Protein AF-A0A3P6SDY9-F1 (afdb_monomer_lite)

pLDDT: mean 71.33, std 13.86, range [37.91, 86.31]

Structure (mmCIF, N/CA/C/O backbone):
data_AF-A0A3P6SDY9-F1
#
_entry.id   AF-A0A3P6SDY9-F1
#
loop_
_atom_site.group_PDB
_atom_site.id
_atom_site.type_symbol
_atom_site.label_atom_id
_atom_site.label_alt_id
_atom_site.label_comp_id
_atom_site.label_asym_id
_atom_site.label_entity_id
_atom_site.label_seq_id
_atom_site.pdbx_PDB_ins_code
_atom_site.Cartn_x
_atom_site.Cartn_y
_atom_site.Cartn_z
_atom_site.occupancy
_atom_site.B_iso_or_equiv
_atom_site.auth_seq_id
_atom_site.auth_comp_id
_atom_site.auth_asym_id
_atom_site.auth_atom_id
_atom_site.pdbx_PDB_model_num
ATOM 1 N N . MET A 1 1 ? 2.379 20.407 -3.965 1.00 53.84 1 MET A N 1
ATOM 2 C CA . MET A 1 1 ? 0.980 20.085 -4.325 1.00 53.84 1 MET A CA 1
ATOM 3 C C . MET A 1 1 ? 0.517 18.800 -3.625 1.00 53.84 1 MET A C 1
ATOM 5 O O . MET A 1 1 ? 0.250 17.815 -4.288 1.00 53.84 1 MET A O 1
ATOM 9 N N . TRP A 1 2 ? 0.467 18.782 -2.286 1.00 52.81 2 TRP A N 1
ATOM 10 C CA . TRP A 1 2 ? -0.176 17.714 -1.477 1.00 52.81 2 TRP A CA 1
ATOM 11 C C . TRP A 1 2 ? -1.312 18.284 -0.606 1.00 52.81 2 TRP A C 1
ATOM 13 O O . TRP A 1 2 ? -2.169 17.565 -0.110 1.00 52.81 2 TRP A O 1
ATOM 23 N N . THR A 1 3 ? -1.325 19.606 -0.436 1.00 51.66 3 THR A N 1
ATOM 24 C CA . THR A 1 3 ? -2.325 20.364 0.317 1.00 51.66 3 THR A CA 1
ATOM 25 C C . THR A 1 3 ? -3.613 20.606 -0.469 1.00 51.66 3 THR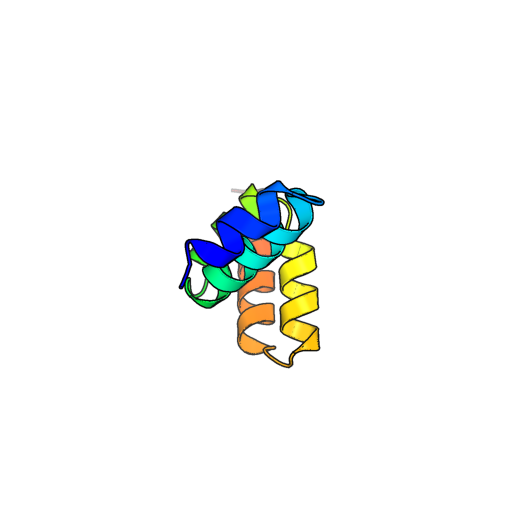 A C 1
ATOM 27 O O . THR A 1 3 ? -4.638 20.891 0.142 1.00 51.66 3 THR A O 1
ATOM 30 N N . ASP A 1 4 ? -3.565 20.503 -1.800 1.00 55.19 4 ASP A N 1
ATOM 31 C CA . ASP A 1 4 ? -4.708 20.779 -2.676 1.00 55.19 4 ASP A CA 1
ATOM 32 C C . ASP A 1 4 ? -5.656 19.570 -2.757 1.00 55.19 4 ASP A C 1
ATOM 34 O O . ASP A 1 4 ? -6.849 19.697 -2.492 1.00 55.19 4 ASP A O 1
ATOM 38 N N . THR A 1 5 ? -5.102 18.364 -2.919 1.00 50.00 5 THR A N 1
ATOM 39 C CA . THR A 1 5 ? -5.842 17.092 -2.860 1.00 50.00 5 THR A CA 1
ATOM 40 C C . THR A 1 5 ? -6.480 16.863 -1.484 1.00 50.00 5 THR A C 1
ATOM 42 O O . THR A 1 5 ? -7.634 16.465 -1.384 1.00 50.00 5 THR A O 1
ATOM 45 N N . TYR A 1 6 ? -5.790 17.240 -0.400 1.00 48.78 6 TYR A N 1
ATOM 46 C CA . TYR A 1 6 ? -6.325 17.132 0.966 1.00 48.78 6 TYR 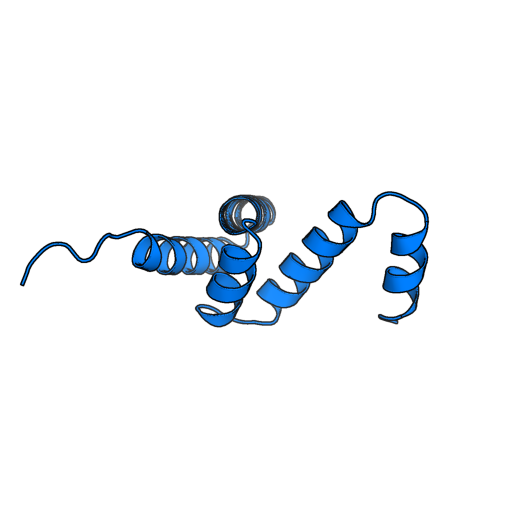A CA 1
ATOM 47 C C . TYR A 1 6 ? -7.515 18.073 1.237 1.00 48.78 6 TYR A C 1
ATOM 49 O O . TYR A 1 6 ? -8.357 17.793 2.090 1.00 48.78 6 TYR A O 1
ATOM 57 N N . ARG A 1 7 ? -7.586 19.216 0.541 1.00 53.97 7 ARG A N 1
ATOM 58 C CA . ARG A 1 7 ? -8.700 20.170 0.663 1.00 53.97 7 ARG A CA 1
ATOM 59 C C . ARG A 1 7 ? -9.901 19.757 -0.180 1.00 53.97 7 ARG A C 1
ATOM 61 O O . ARG A 1 7 ? -11.026 19.951 0.275 1.00 53.97 7 ARG A O 1
ATOM 68 N N . LEU A 1 8 ? -9.664 19.164 -1.351 1.00 49.53 8 LEU A N 1
ATOM 69 C CA . LEU A 1 8 ? -10.721 18.660 -2.230 1.00 49.53 8 LEU A CA 1
ATOM 70 C C . LEU A 1 8 ? -11.457 17.463 -1.598 1.00 49.53 8 LEU A C 1
ATOM 72 O O . LEU A 1 8 ? -12.684 17.438 -1.575 1.00 49.53 8 LEU A O 1
ATOM 76 N N . ALA A 1 9 ? -10.717 16.565 -0.943 1.00 47.81 9 ALA A N 1
ATOM 77 C CA . ALA A 1 9 ? -11.237 15.387 -0.241 1.00 47.81 9 ALA A CA 1
ATOM 78 C C . ALA A 1 9 ? -12.165 15.671 0.947 1.00 47.81 9 ALA A C 1
ATOM 80 O O . ALA A 1 9 ? -12.857 14.782 1.439 1.00 47.81 9 ALA A O 1
ATOM 81 N N . LYS A 1 10 ? -12.162 16.905 1.461 1.00 50.44 10 LYS A N 1
ATOM 82 C CA . LYS A 1 10 ? -13.013 17.280 2.595 1.00 50.44 10 LYS A CA 1
ATOM 83 C C . LYS A 1 10 ? -14.458 17.565 2.173 1.00 50.44 10 LYS A C 1
ATOM 85 O O . LYS A 1 10 ? -15.315 17.662 3.047 1.00 50.44 10 LYS A O 1
ATOM 90 N N . SER A 1 11 ? -14.717 17.728 0.875 1.00 52.84 11 SER A N 1
ATOM 91 C CA . SER A 1 11 ? -16.027 18.174 0.388 1.00 52.84 11 SER A CA 1
ATOM 92 C C . SER A 1 11 ? -16.948 17.026 -0.023 1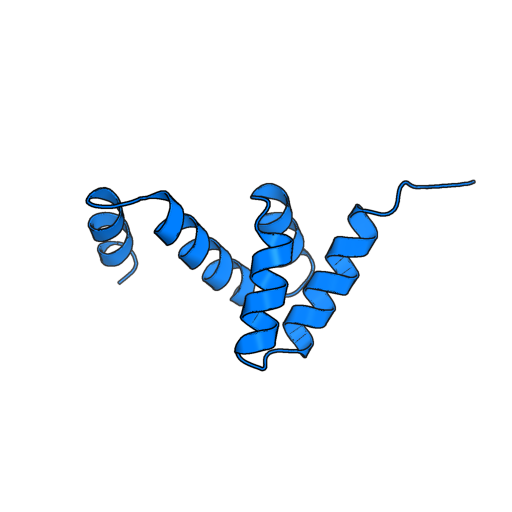.00 52.84 11 SER A C 1
ATOM 94 O O . SER A 1 11 ? -18.155 17.166 0.134 1.00 52.84 11 SER A O 1
ATOM 96 N N . GLU A 1 12 ? -16.422 15.885 -0.475 1.00 52.72 12 GLU A N 1
ATOM 97 C CA . GLU A 1 12 ? -17.226 14.755 -0.957 1.00 52.72 12 GLU A CA 1
ATOM 98 C C . GLU A 1 12 ? -16.468 13.442 -0.660 1.00 52.72 12 GLU A C 1
ATOM 100 O O . GLU A 1 12 ? -15.430 13.181 -1.252 1.00 52.72 12 GLU A O 1
ATOM 105 N N . ASP A 1 13 ? -16.938 12.634 0.295 1.00 51.16 13 ASP A N 1
ATOM 106 C CA . ASP A 1 13 ? -16.469 11.252 0.541 1.00 51.16 13 ASP A CA 1
ATOM 107 C C . ASP A 1 13 ? -14.989 11.062 0.981 1.00 51.16 13 ASP A C 1
ATOM 109 O O . ASP A 1 13 ? -14.144 10.479 0.298 1.00 51.16 13 ASP A O 1
ATOM 113 N N . GLY A 1 14 ? -14.658 11.523 2.195 1.00 56.81 14 GLY A N 1
ATOM 114 C CA . GLY A 1 14 ? -13.295 11.473 2.758 1.00 56.81 14 GLY A CA 1
ATOM 115 C C . GLY A 1 14 ? -12.683 10.074 2.967 1.00 56.81 14 GLY A C 1
ATOM 116 O O . GLY A 1 14 ? -11.498 9.973 3.293 1.00 56.81 14 GLY A O 1
ATOM 117 N N . GLU A 1 15 ? -13.445 8.997 2.775 1.00 59.84 15 GLU A N 1
ATOM 118 C CA . GLU A 1 15 ? -12.968 7.620 2.946 1.00 59.84 15 GLU A CA 1
ATOM 119 C C . GLU A 1 15 ? -12.183 7.130 1.715 1.00 59.84 15 GLU A C 1
ATOM 121 O O . GLU A 1 15 ? -11.158 6.460 1.848 1.00 59.84 15 GLU A O 1
ATOM 126 N N . GLN A 1 16 ? -12.593 7.532 0.508 1.00 61.41 16 GLN A N 1
ATOM 127 C CA . GLN A 1 16 ? -11.940 7.133 -0.745 1.00 61.41 16 GLN A CA 1
ATOM 128 C C . GLN A 1 16 ? -10.583 7.818 -0.950 1.00 61.41 16 GLN A C 1
ATOM 130 O O . GLN A 1 16 ? -9.633 7.198 -1.437 1.00 61.41 16 GLN A O 1
ATOM 135 N N . GLU A 1 17 ? -10.445 9.079 -0.535 1.00 68.88 17 GLU A N 1
ATOM 136 C CA . GLU A 1 17 ? -9.156 9.777 -0.596 1.00 68.88 17 GLU A CA 1
ATOM 137 C C . GLU A 1 17 ? -8.149 9.167 0.386 1.00 68.88 17 GLU A C 1
ATOM 139 O O . GLU A 1 17 ? -6.987 8.958 0.037 1.00 68.88 17 GLU A O 1
ATOM 144 N N . GLN A 1 18 ? -8.585 8.822 1.604 1.00 70.00 18 GLN A N 1
ATOM 145 C CA . GLN A 1 18 ? -7.703 8.177 2.578 1.00 70.00 18 GLN A CA 1
ATOM 146 C C . GLN A 1 18 ? -7.108 6.881 2.023 1.00 70.00 18 GLN A C 1
ATOM 148 O O . GLN A 1 18 ? -5.904 6.658 2.166 1.00 70.00 18 GLN A O 1
ATOM 153 N N . LYS A 1 19 ? -7.913 6.069 1.328 1.00 76.00 19 LYS A N 1
ATOM 154 C CA . LYS A 1 19 ? -7.444 4.848 0.657 1.00 76.00 19 LYS A CA 1
ATOM 155 C C . LYS A 1 19 ? -6.378 5.152 -0.394 1.00 76.00 19 LYS A C 1
ATOM 157 O O . LYS A 1 19 ? -5.298 4.562 -0.359 1.00 76.00 19 LYS A O 1
ATOM 162 N N . ARG A 1 20 ? -6.622 6.128 -1.276 1.00 74.56 20 ARG A N 1
ATOM 163 C CA . ARG A 1 20 ? -5.661 6.539 -2.318 1.00 74.56 20 ARG A CA 1
ATOM 164 C C . ARG A 1 20 ? -4.344 7.040 -1.733 1.00 74.56 20 ARG A C 1
ATOM 166 O O . ARG A 1 20 ? -3.279 6.631 -2.194 1.00 74.56 20 ARG A O 1
ATOM 173 N N . VAL A 1 21 ? -4.402 7.877 -0.697 1.00 80.69 21 VAL A N 1
ATOM 174 C CA . VAL A 1 21 ? -3.206 8.377 -0.004 1.00 80.69 21 VAL A CA 1
ATOM 175 C C . VAL A 1 21 ? -2.427 7.223 0.619 1.00 80.69 21 VAL A C 1
ATOM 177 O O . VAL A 1 21 ? -1.207 7.172 0.481 1.00 80.69 21 VAL A O 1
ATOM 180 N N . ILE A 1 22 ? -3.110 6.263 1.247 1.00 82.00 22 ILE A N 1
ATOM 181 C CA . ILE A 1 22 ? -2.471 5.086 1.842 1.00 82.00 22 ILE A CA 1
ATOM 182 C C . ILE A 1 22 ? -1.795 4.218 0.776 1.00 82.00 22 ILE A C 1
ATOM 184 O O . ILE A 1 22 ? -0.666 3.789 1.003 1.00 82.00 22 ILE A O 1
ATOM 188 N N . PHE A 1 23 ? -2.408 3.998 -0.391 1.00 78.69 23 PHE A N 1
ATOM 189 C CA . PHE A 1 23 ? -1.774 3.242 -1.479 1.00 78.69 23 PHE A CA 1
ATOM 190 C C . PHE A 1 23 ? -0.539 3.944 -2.042 1.00 78.69 23 PHE A C 1
ATOM 192 O O . PHE A 1 23 ? 0.497 3.308 -2.242 1.00 78.69 23 PHE A O 1
ATOM 199 N N . VAL A 1 24 ? -0.606 5.259 -2.258 1.00 82.38 24 VAL A N 1
ATOM 200 C CA . VAL A 1 24 ? 0.551 6.041 -2.719 1.00 82.38 24 VAL A CA 1
ATOM 201 C C . VAL A 1 24 ? 1.660 6.030 -1.669 1.00 82.38 24 VAL A C 1
ATOM 203 O O . VAL A 1 24 ? 2.836 5.892 -2.009 1.00 82.38 24 VAL A O 1
ATOM 206 N N . TRP A 1 25 ? 1.302 6.126 -0.390 1.00 82.62 25 TRP A N 1
ATOM 207 C CA . TRP A 1 25 ? 2.274 6.083 0.692 1.00 82.62 25 TRP A CA 1
ATOM 208 C C . TRP A 1 25 ? 2.907 4.698 0.823 1.00 82.62 25 TRP A C 1
ATOM 210 O O . TRP A 1 25 ? 4.127 4.605 0.926 1.00 82.62 25 TRP A O 1
ATOM 220 N N . ALA A 1 26 ? 2.113 3.631 0.704 1.00 83.06 26 ALA A N 1
ATOM 221 C CA . ALA A 1 26 ? 2.597 2.260 0.612 1.00 83.06 26 ALA A CA 1
ATOM 222 C C . ALA A 1 26 ? 3.566 2.093 -0.565 1.00 83.06 26 ALA A C 1
ATOM 224 O O . ALA A 1 26 ? 4.654 1.570 -0.380 1.00 83.06 26 ALA A O 1
ATOM 225 N N . LYS A 1 27 ? 3.255 2.631 -1.746 1.00 77.69 27 LYS A N 1
ATOM 226 C CA . LYS A 1 27 ? 4.170 2.595 -2.897 1.00 77.69 27 LYS A CA 1
ATOM 227 C C . LYS A 1 27 ? 5.518 3.279 -2.613 1.00 77.69 27 LYS A C 1
ATOM 229 O O . LYS A 1 27 ? 6.540 2.851 -3.140 1.00 77.69 27 LYS A O 1
ATOM 234 N N . GLY A 1 28 ? 5.532 4.331 -1.791 1.00 76.81 28 GLY A N 1
ATOM 235 C CA . GLY A 1 28 ? 6.763 4.987 -1.328 1.00 76.81 28 GLY A CA 1
ATOM 236 C C . GLY A 1 28 ? 7.476 4.264 -0.175 1.00 76.81 28 GLY A C 1
ATOM 237 O O . GLY A 1 28 ? 8.657 4.508 0.062 1.00 76.81 28 GLY A O 1
ATOM 238 N N . LEU A 1 29 ? 6.778 3.377 0.538 1.00 73.88 29 LEU A N 1
ATOM 239 C CA . LEU A 1 29 ? 7.264 2.592 1.672 1.00 73.88 29 LEU A CA 1
ATOM 240 C C . LEU A 1 29 ? 7.530 1.149 1.211 1.00 73.88 29 LEU A C 1
ATOM 242 O O . LEU A 1 29 ? 6.645 0.308 1.249 1.00 73.88 29 LEU A O 1
ATOM 246 N N . ALA A 1 30 ? 8.746 0.819 0.783 1.00 69.56 30 ALA A N 1
ATOM 247 C CA . ALA A 1 30 ? 9.030 -0.534 0.295 1.00 69.56 30 ALA A CA 1
ATOM 248 C C . ALA A 1 30 ? 8.857 -1.624 1.385 1.00 69.56 30 ALA A C 1
ATOM 250 O O . ALA A 1 30 ? 9.300 -1.465 2.526 1.00 69.56 30 ALA A O 1
ATOM 251 N N . GLY A 1 31 ? 8.227 -2.741 1.006 1.00 75.44 31 GLY A N 1
ATOM 252 C CA . GLY A 1 31 ? 8.138 -3.984 1.778 1.00 75.44 31 GLY A CA 1
ATOM 253 C C . GLY A 1 31 ? 7.343 -3.912 3.084 1.00 75.44 31 GLY A C 1
ATOM 254 O O . GLY A 1 31 ? 6.160 -3.563 3.104 1.00 75.44 31 GLY A O 1
ATOM 255 N N . GLU A 1 32 ? 7.978 -4.272 4.203 1.00 78.44 32 GLU A N 1
ATOM 256 C CA . GLU A 1 32 ? 7.319 -4.474 5.508 1.00 78.44 32 GLU A CA 1
ATOM 257 C C . GLU A 1 32 ? 6.612 -3.224 6.048 1.00 78.44 32 GLU A C 1
ATOM 259 O O . GLU A 1 32 ? 5.598 -3.328 6.747 1.00 78.44 32 GLU A O 1
ATOM 264 N N . ALA A 1 33 ? 7.109 -2.034 5.705 1.00 81.94 33 ALA A N 1
ATOM 265 C CA . ALA A 1 33 ? 6.515 -0.775 6.135 1.00 81.94 33 ALA A CA 1
ATOM 266 C C . ALA A 1 33 ? 5.156 -0.514 5.457 1.00 81.94 33 ALA A C 1
ATOM 268 O O . ALA A 1 33 ? 4.196 -0.156 6.148 1.00 81.94 33 ALA A O 1
ATOM 269 N N . ALA A 1 34 ? 5.040 -0.763 4.145 1.00 83.56 34 ALA A N 1
ATOM 270 C CA . ALA A 1 34 ? 3.768 -0.685 3.425 1.00 83.56 34 ALA A CA 1
ATOM 271 C C . ALA A 1 34 ? 2.753 -1.695 3.951 1.00 83.56 34 ALA A C 1
ATOM 273 O O . ALA A 1 34 ? 1.612 -1.334 4.237 1.00 83.56 34 ALA A O 1
ATOM 274 N N . VAL A 1 35 ? 3.177 -2.946 4.147 1.00 82.56 35 VAL A N 1
ATOM 275 C CA . VAL A 1 35 ? 2.322 -4.021 4.675 1.00 82.56 35 VAL A CA 1
ATOM 276 C C . VAL A 1 35 ? 1.745 -3.622 6.026 1.00 82.56 35 VAL A C 1
ATOM 278 O O . VAL A 1 35 ? 0.552 -3.787 6.270 1.00 82.56 35 VAL A O 1
ATOM 281 N N . LYS A 1 36 ? 2.575 -3.074 6.920 1.00 82.62 36 LYS A N 1
ATOM 282 C CA . LYS A 1 36 ? 2.154 -2.679 8.268 1.00 82.62 36 LYS A CA 1
ATOM 283 C C . LYS A 1 36 ? 1.155 -1.524 8.241 1.00 82.62 36 LYS A C 1
ATOM 285 O O . LYS A 1 36 ? 0.202 -1.549 9.022 1.00 82.62 36 LYS A O 1
ATOM 290 N N . LEU A 1 37 ? 1.355 -0.553 7.349 1.00 83.81 37 LEU A N 1
ATOM 291 C CA . LEU A 1 37 ? 0.426 0.551 7.124 1.00 83.81 37 LEU A CA 1
ATOM 292 C C . LEU A 1 37 ? -0.924 0.025 6.615 1.00 83.81 37 LEU A C 1
ATOM 294 O O . LEU A 1 37 ? -1.954 0.241 7.249 1.00 83.81 37 LEU A O 1
ATOM 298 N N . LEU A 1 38 ? -0.910 -0.729 5.518 1.00 83.88 38 LEU A N 1
ATOM 299 C CA . LEU A 1 38 ? -2.107 -1.262 4.870 1.00 83.88 38 LEU A CA 1
ATOM 300 C C . LEU A 1 38 ? -2.891 -2.207 5.782 1.00 83.88 38 LEU A C 1
ATOM 302 O O . LEU A 1 38 ? -4.110 -2.114 5.885 1.00 83.88 38 LEU A O 1
ATOM 306 N N . ASN A 1 39 ? -2.190 -3.072 6.514 1.00 82.69 39 ASN A N 1
ATOM 307 C CA . ASN A 1 39 ? -2.796 -3.998 7.464 1.00 82.69 39 ASN A CA 1
ATOM 308 C C . ASN A 1 39 ? -3.452 -3.267 8.648 1.00 82.69 39 ASN A C 1
ATOM 310 O O . ASN A 1 39 ? -4.502 -3.696 9.112 1.00 82.69 39 ASN A O 1
ATOM 314 N N . LYS A 1 40 ? -2.882 -2.144 9.110 1.00 80.44 40 LY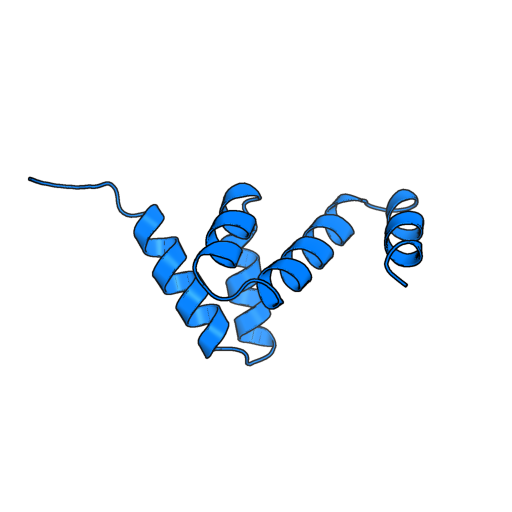S A N 1
ATOM 315 C CA . LYS A 1 40 ? -3.486 -1.313 10.168 1.00 80.44 40 LYS A CA 1
ATOM 316 C C . LYS A 1 40 ? -4.797 -0.662 9.720 1.00 80.44 40 LYS A C 1
ATOM 318 O O . LYS A 1 40 ? -5.678 -0.463 10.547 1.00 80.44 40 LYS A O 1
ATOM 323 N N . HIS A 1 41 ? -4.910 -0.344 8.434 1.00 77.75 41 HIS A N 1
ATOM 324 C CA . HIS A 1 41 ? -6.102 0.266 7.850 1.00 77.75 41 HIS A CA 1
ATOM 325 C C . HIS A 1 41 ? -7.077 -0.750 7.232 1.00 77.75 41 HIS A C 1
ATOM 327 O O . HIS A 1 41 ? -8.126 -0.347 6.747 1.00 77.75 41 HIS A O 1
ATOM 333 N N . GLY A 1 42 ? -6.764 -2.052 7.250 1.00 80.12 42 GLY A N 1
ATOM 334 C CA . GLY A 1 42 ? -7.608 -3.086 6.636 1.00 80.12 42 GLY A CA 1
ATOM 335 C C . GLY A 1 42 ? -7.625 -3.058 5.102 1.00 80.12 42 GLY A C 1
ATOM 336 O O . GLY A 1 42 ? -8.476 -3.691 4.494 1.00 80.12 42 GLY A O 1
ATOM 337 N N . LEU A 1 43 ? -6.677 -2.354 4.479 1.00 80.56 43 LEU A N 1
ATOM 338 C CA . LEU A 1 43 ? -6.593 -2.129 3.028 1.00 80.56 43 LEU A CA 1
ATOM 339 C C . LEU A 1 43 ? -5.560 -3.036 2.347 1.00 80.56 43 LEU A C 1
ATOM 341 O O . LEU A 1 43 ? -5.186 -2.806 1.203 1.00 80.56 43 LEU A O 1
ATOM 345 N N . LEU A 1 44 ? -5.042 -4.041 3.058 1.00 82.81 44 LEU A N 1
ATOM 346 C CA . LEU A 1 44 ? -3.996 -4.930 2.545 1.00 82.81 44 LEU A CA 1
ATOM 347 C C . LEU A 1 44 ? -4.463 -5.708 1.311 1.00 82.81 44 LEU A C 1
ATOM 349 O O . LEU A 1 44 ? -3.760 -5.719 0.307 1.00 82.81 44 LEU A O 1
ATOM 353 N N . ASP A 1 45 ? -5.631 -6.341 1.395 1.00 83.12 45 ASP A N 1
ATOM 354 C CA . ASP A 1 45 ? -6.181 -7.146 0.306 1.00 83.12 45 ASP A CA 1
ATOM 355 C C . ASP A 1 45 ? -6.490 -6.262 -0.928 1.00 83.12 45 ASP A C 1
ATOM 357 O O . ASP A 1 45 ? -6.116 -6.613 -2.043 1.00 83.12 45 ASP A O 1
ATOM 361 N N . GLU A 1 46 ? -7.038 -5.056 -0.717 1.00 85.12 46 GLU A N 1
ATOM 362 C CA . GLU A 1 46 ? -7.322 -4.070 -1.779 1.00 85.12 46 GLU A CA 1
ATOM 363 C C . GLU A 1 46 ? -6.040 -3.489 -2.411 1.00 85.12 46 GLU A C 1
ATOM 365 O O . GLU A 1 46 ? -5.984 -3.272 -3.619 1.00 85.12 46 GLU A O 1
ATOM 370 N N . ALA A 1 47 ? -4.968 -3.299 -1.629 1.00 82.44 47 ALA A N 1
ATOM 371 C CA . ALA A 1 47 ? -3.659 -2.921 -2.168 1.00 82.44 47 ALA A CA 1
ATOM 372 C C . ALA A 1 47 ? -3.109 -3.997 -3.091 1.00 82.44 47 ALA A C 1
ATOM 374 O O . ALA A 1 47 ? -2.632 -3.679 -4.175 1.00 82.44 47 ALA A O 1
ATOM 375 N N . ILE A 1 48 ? -3.120 -5.254 -2.645 1.00 85.06 48 ILE A N 1
ATOM 376 C CA . ILE A 1 48 ? -2.561 -6.362 -3.419 1.00 85.06 48 ILE A CA 1
ATOM 377 C C . ILE A 1 48 ? -3.283 -6.458 -4.762 1.00 85.06 48 ILE A C 1
ATOM 379 O O . ILE A 1 48 ? -2.607 -6.534 -5.787 1.00 85.06 48 ILE A O 1
ATOM 383 N N . ASP A 1 49 ? -4.614 -6.379 -4.762 1.00 86.31 49 ASP A N 1
ATOM 384 C CA . ASP A 1 49 ? -5.426 -6.360 -5.980 1.00 86.31 49 ASP A CA 1
ATOM 385 C C . ASP A 1 49 ? -5.029 -5.188 -6.891 1.00 86.31 49 ASP A C 1
ATOM 387 O O . ASP A 1 49 ? -4.562 -5.405 -8.008 1.00 86.31 49 ASP A O 1
ATOM 391 N N . HIS A 1 50 ? -5.017 -3.962 -6.359 1.00 84.44 50 HIS A N 1
ATOM 392 C CA . HIS A 1 50 ? -4.643 -2.766 -7.114 1.00 84.44 50 HIS A CA 1
ATOM 393 C C . HIS A 1 50 ? -3.233 -2.840 -7.725 1.00 84.44 50 HIS A C 1
ATOM 395 O O . HIS A 1 50 ? -3.033 -2.503 -8.893 1.00 84.44 50 HIS A O 1
ATOM 401 N N . PHE A 1 51 ? -2.232 -3.284 -6.956 1.00 83.75 51 PHE A N 1
ATOM 402 C CA . PHE A 1 51 ? -0.854 -3.425 -7.438 1.00 83.75 51 PHE A CA 1
ATOM 403 C C . PHE A 1 51 ? -0.717 -4.544 -8.476 1.00 83.75 51 PHE A C 1
ATOM 405 O O . PHE A 1 51 ? 0.113 -4.436 -9.382 1.00 83.75 51 PHE A O 1
ATOM 412 N N . THR A 1 52 ? -1.547 -5.582 -8.375 1.00 85.56 52 THR A N 1
ATOM 413 C CA . THR A 1 52 ? -1.636 -6.665 -9.360 1.00 85.56 52 THR A CA 1
ATOM 414 C C . THR A 1 52 ? -2.260 -6.158 -10.663 1.00 85.56 52 THR A C 1
ATOM 416 O O . THR A 1 52 ? -1.713 -6.425 -11.733 1.00 85.56 52 THR A O 1
ATOM 419 N N . GLU A 1 53 ? -3.325 -5.352 -10.594 1.00 85.94 53 GLU A N 1
ATOM 420 C CA . GLU A 1 53 ? -3.999 -4.777 -11.767 1.00 85.94 53 GLU A CA 1
ATOM 421 C C . GLU A 1 53 ? -3.095 -3.844 -12.583 1.00 85.94 53 GLU A C 1
ATOM 423 O O . GLU A 1 53 ? -3.087 -3.895 -13.812 1.00 85.94 53 GLU A O 1
ATOM 428 N N . ILE A 1 54 ? -2.279 -3.018 -11.920 1.00 83.62 54 ILE A N 1
ATOM 429 C CA . ILE A 1 54 ? -1.339 -2.113 -12.607 1.00 83.62 54 ILE A CA 1
ATOM 430 C C . ILE A 1 54 ? -0.053 -2.818 -13.079 1.00 83.62 54 ILE A C 1
ATOM 432 O O . ILE A 1 54 ? 0.870 -2.159 -13.561 1.00 83.62 54 ILE A O 1
ATOM 436 N N . GLY A 1 55 ? 0.048 -4.139 -12.902 1.00 82.50 55 GLY A N 1
ATOM 437 C CA . GLY A 1 55 ? 1.191 -4.948 -13.329 1.00 82.50 55 GLY A CA 1
ATOM 438 C C . GLY A 1 55 ? 2.425 -4.848 -12.427 1.00 82.50 55 GLY A C 1
ATOM 439 O O . GLY A 1 55 ? 3.518 -5.245 -12.828 1.00 82.50 55 GLY A O 1
ATOM 440 N N . THR A 1 56 ? 2.285 -4.338 -11.199 1.00 81.06 56 THR A N 1
ATOM 441 C CA . THR A 1 56 ? 3.374 -4.274 -10.207 1.00 81.06 56 THR A CA 1
ATOM 442 C C . THR A 1 56 ? 3.390 -5.547 -9.352 1.00 81.06 56 THR A C 1
ATOM 444 O O . THR A 1 56 ? 3.237 -5.511 -8.130 1.00 81.06 56 THR A O 1
ATOM 447 N N . PHE A 1 57 ? 3.585 -6.694 -10.009 1.00 80.94 57 PHE A N 1
ATOM 448 C CA . PHE A 1 57 ? 3.532 -8.011 -9.365 1.00 80.94 57 PHE A CA 1
ATOM 449 C C . PHE A 1 57 ? 4.602 -8.206 -8.290 1.00 80.94 57 PHE A C 1
ATOM 451 O O . PHE A 1 57 ? 4.329 -8.861 -7.295 1.00 80.94 57 PHE A O 1
ATOM 458 N N . ASP A 1 58 ? 5.790 -7.620 -8.451 1.00 83.12 58 ASP A N 1
ATOM 459 C CA . ASP A 1 58 ? 6.877 -7.723 -7.466 1.00 83.12 58 ASP A CA 1
ATOM 460 C C . ASP A 1 58 ? 6.456 -7.129 -6.110 1.00 83.12 58 ASP A C 1
ATOM 462 O O . ASP A 1 58 ? 6.583 -7.759 -5.060 1.00 83.12 58 ASP A O 1
ATOM 466 N N . PHE A 1 59 ? 5.810 -5.960 -6.152 1.00 79.75 59 PHE A N 1
ATOM 467 C CA . PHE A 1 59 ? 5.316 -5.276 -4.962 1.00 79.75 59 PHE A CA 1
ATOM 468 C C . PHE A 1 59 ? 4.067 -5.945 -4.376 1.00 79.75 59 PHE A C 1
ATOM 470 O O . PHE A 1 59 ? 3.969 -6.103 -3.160 1.00 79.75 59 PHE A O 1
ATOM 477 N N . ALA A 1 60 ? 3.131 -6.386 -5.224 1.00 84.94 60 ALA A N 1
ATOM 478 C CA . ALA A 1 60 ? 1.969 -7.162 -4.790 1.00 84.94 60 ALA A CA 1
ATOM 479 C C . ALA A 1 60 ? 2.382 -8.487 -4.127 1.00 84.94 60 ALA A C 1
ATOM 481 O O . ALA A 1 60 ? 1.819 -8.877 -3.102 1.00 84.94 60 ALA A O 1
ATOM 482 N N . PHE A 1 61 ? 3.398 -9.158 -4.672 1.00 82.31 61 PHE A N 1
ATOM 483 C CA . PHE A 1 61 ? 3.928 -10.402 -4.132 1.00 82.31 61 PHE A CA 1
ATOM 484 C C . PHE A 1 61 ? 4.616 -10.183 -2.786 1.00 82.31 61 PHE A C 1
ATOM 486 O O . PHE A 1 61 ? 4.374 -10.948 -1.851 1.00 82.31 61 PHE A O 1
ATOM 493 N N . ASP A 1 62 ? 5.420 -9.127 -2.649 1.00 84.56 62 ASP A N 1
ATOM 494 C CA . ASP A 1 62 ? 6.055 -8.788 -1.375 1.00 84.56 62 ASP A CA 1
ATOM 495 C C . ASP A 1 62 ? 5.001 -8.425 -0.311 1.00 84.56 62 ASP A C 1
ATOM 497 O O . ASP A 1 62 ? 5.029 -8.955 0.805 1.00 84.56 62 ASP A O 1
ATOM 501 N N . LEU A 1 63 ? 3.978 -7.647 -0.692 1.00 81.50 63 LEU A N 1
ATOM 502 C CA . LEU A 1 63 ? 2.825 -7.326 0.154 1.00 81.50 63 LEU A CA 1
ATOM 503 C C . LEU A 1 63 ? 2.080 -8.575 0.634 1.00 81.50 63 LEU A C 1
ATOM 505 O O . LEU A 1 63 ? 1.817 -8.718 1.831 1.00 81.50 63 LEU A O 1
ATOM 509 N N . ALA A 1 64 ? 1.756 -9.488 -0.282 1.00 83.12 64 ALA A N 1
ATOM 510 C CA . ALA A 1 64 ? 1.074 -10.737 0.032 1.00 83.12 64 ALA A CA 1
ATOM 511 C C . ALA A 1 64 ? 1.941 -11.627 0.932 1.00 83.12 64 ALA A C 1
ATOM 513 O O . ALA A 1 64 ? 1.483 -12.106 1.971 1.00 83.12 64 ALA A O 1
ATOM 514 N N . ARG A 1 65 ? 3.225 -11.798 0.600 1.00 81.56 65 ARG A N 1
ATOM 515 C CA . ARG A 1 65 ? 4.150 -12.661 1.346 1.00 81.56 65 ARG A CA 1
ATOM 516 C C . ARG A 1 65 ? 4.354 -12.185 2.783 1.00 81.56 65 ARG A C 1
ATOM 518 O O . ARG A 1 65 ? 4.382 -12.995 3.711 1.00 81.56 65 ARG A O 1
ATOM 525 N N . LEU A 1 66 ? 4.481 -10.878 2.978 1.00 79.44 66 LEU A N 1
ATOM 526 C CA . LEU A 1 66 ? 4.653 -10.261 4.291 1.00 79.44 66 LEU A CA 1
ATOM 527 C C . LEU A 1 66 ? 3.330 -10.165 5.063 1.00 79.44 66 LEU A C 1
ATOM 529 O O . LEU A 1 66 ? 3.303 -10.369 6.278 1.00 79.44 66 LEU A O 1
ATOM 533 N N . GLY A 1 67 ? 2.219 -9.916 4.369 1.00 71.19 67 GLY A N 1
ATOM 534 C CA . GLY A 1 67 ? 0.879 -9.883 4.950 1.00 71.19 67 GLY A CA 1
ATOM 535 C C . GLY A 1 67 ? 0.435 -11.237 5.510 1.00 71.19 67 GLY A C 1
ATOM 536 O O . GLY A 1 67 ? -0.123 -11.299 6.609 1.00 71.19 67 GLY A O 1
ATOM 537 N N . VAL A 1 68 ? 0.747 -12.331 4.807 1.00 63.69 68 VAL A N 1
ATOM 538 C CA . VAL A 1 68 ? 0.430 -13.707 5.228 1.00 63.69 68 VAL A CA 1
ATOM 539 C C . VAL A 1 68 ? 1.227 -14.119 6.467 1.00 63.69 68 VAL A C 1
ATOM 541 O O . VAL A 1 68 ? 0.667 -14.757 7.356 1.00 63.69 68 VAL A O 1
ATOM 544 N N . LYS A 1 69 ? 2.489 -13.686 6.612 1.00 58.25 69 LYS A N 1
ATOM 545 C CA . LYS A 1 69 ? 3.289 -13.965 7.823 1.00 58.25 69 LYS A CA 1
ATOM 546 C C . LYS A 1 69 ? 2.635 -13.455 9.107 1.00 58.25 69 LYS A C 1
ATOM 548 O O . LYS A 1 69 ? 2.765 -14.095 10.142 1.00 58.25 69 LYS A O 1
ATOM 553 N N . LYS A 1 70 ? 1.907 -12.337 9.046 1.00 54.12 70 LYS A N 1
ATOM 554 C CA . LYS A 1 70 ? 1.177 -11.788 10.199 1.00 54.12 70 LYS A CA 1
ATOM 555 C C . LYS A 1 70 ? -0.158 -12.503 10.460 1.00 54.12 70 LYS A C 1
ATOM 557 O O . LYS A 1 70 ? -0.694 -12.405 11.558 1.00 54.12 70 LYS A O 1
ATOM 562 N N . ARG A 1 71 ? -0.704 -13.199 9.455 1.00 52.62 71 ARG A N 1
ATOM 563 C CA . ARG A 1 71 ? -1.938 -13.999 9.555 1.00 52.62 71 ARG A CA 1
ATOM 564 C C . ARG A 1 71 ? -1.685 -15.431 10.024 1.00 52.62 71 ARG A C 1
ATOM 566 O O . ARG A 1 71 ? -2.649 -16.105 10.366 1.00 52.62 71 ARG A O 1
ATOM 573 N N . LEU A 1 72 ? -0.435 -15.895 10.059 1.00 49.00 72 LEU A N 1
ATOM 574 C CA . LEU A 1 72 ? -0.106 -17.179 10.666 1.00 49.00 72 LEU A CA 1
ATOM 575 C C . LEU A 1 72 ? -0.241 -17.045 12.191 1.00 49.00 72 LEU A C 1
ATOM 577 O O . LEU A 1 72 ? 0.567 -16.338 12.800 1.00 49.00 72 LEU A O 1
ATOM 581 N N . PRO A 1 73 ? -1.225 -17.700 12.840 1.00 50.59 73 PRO A N 1
ATOM 582 C CA . PRO A 1 73 ? -1.098 -17.958 14.261 1.00 50.59 73 PRO A CA 1
ATOM 583 C C . PRO A 1 73 ? 0.204 -18.735 14.437 1.00 50.59 73 PRO A C 1
ATOM 585 O O . PRO A 1 73 ? 0.417 -19.762 13.796 1.00 50.59 73 PRO A O 1
ATOM 588 N N . GLN A 1 74 ? 1.090 -18.187 15.260 1.00 55.03 74 GLN A N 1
ATOM 589 C CA . GLN A 1 74 ? 2.267 -18.848 15.807 1.00 55.03 74 GLN A CA 1
ATOM 590 C C . GLN A 1 74 ? 1.858 -20.197 16.420 1.00 55.03 74 GLN A C 1
ATOM 592 O O . GLN A 1 74 ? 1.536 -20.290 17.601 1.00 55.03 74 GLN A O 1
ATOM 597 N N . PHE A 1 75 ? 1.797 -21.239 15.595 1.00 57.88 75 PHE A N 1
ATOM 598 C CA . PHE A 1 75 ? 1.510 -22.596 16.025 1.00 57.88 75 PHE A CA 1
ATOM 599 C C . PHE A 1 75 ? 2.834 -23.336 16.195 1.00 57.88 75 PHE A C 1
ATOM 601 O O . PHE A 1 75 ? 3.475 -23.699 15.213 1.00 57.88 75 PHE A O 1
ATOM 608 N N . GLY A 1 76 ? 3.182 -23.584 17.459 1.00 49.38 76 GLY A N 1
ATOM 609 C CA . GLY A 1 76 ? 3.988 -24.731 17.873 1.00 49.38 76 GLY A CA 1
ATOM 610 C C . GLY A 1 76 ? 5.468 -24.461 18.138 1.00 49.38 76 GLY A C 1
ATOM 611 O O . GLY A 1 76 ? 6.221 -24.152 17.217 1.00 49.38 76 GLY A O 1
ATOM 612 N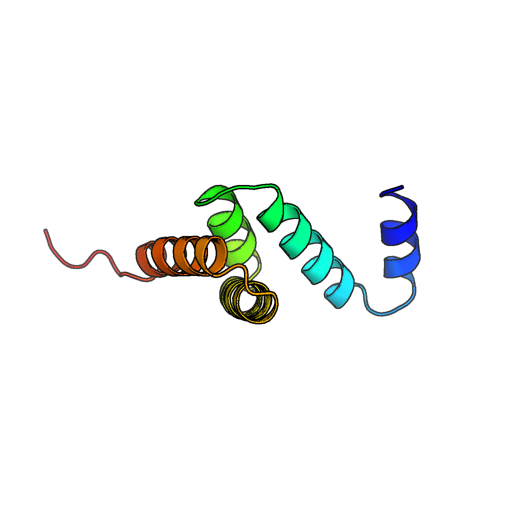 N . GLY A 1 77 ? 5.862 -24.670 19.398 1.00 37.91 77 GLY A N 1
ATOM 613 C C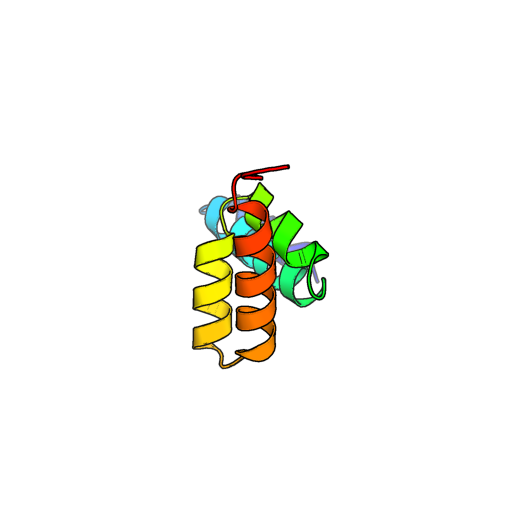A . GLY A 1 77 ? 7.232 -24.676 19.905 1.00 37.91 77 GLY A CA 1
ATOM 614 C C . GLY A 1 77 ? 7.267 -24.412 21.397 1.00 37.91 77 GLY A C 1
ATOM 615 O O . GLY A 1 77 ? 7.850 -23.371 21.759 1.00 37.91 77 GLY A O 1
#

Foldseek 3Di:
DVVVLVVVCVPPPVPVSVLVVLLVVLVVVAAPVSLVSCVVVVCLVVSLVVCVVVVVNVRSVSSVVNNVVVVDDPDDD

Organism: Cylicostephanus goldi (NCBI:txid71465)

Secondary structure (DSSP, 8-state):
--HHHHHHTTTS-HHHHHHHHHHHHHHHSTTHHHHHHHHHHT-HHHHHHHHHHTT-HHHHHHHHHHHHHHHS-----

Radius of gyration: 14.39 Å; chains: 1; bounding box: 26×46×33 Å

Sequence (77 aa):
MWTDTYRLAKSEDGEQEQKRVIFVWAKGLAGEAAVKLLNKHGLLDEAIDHFTEIGTFDFAFDLARLGVKKRLPQFGG